Protein AF-A0A4Y6UA84-F1 (afdb_monomer_lite)

Foldseek 3Di:
DDDADADPVRDGDPPPVVRVVVVVVVVVVVVVLVVVVVVCVVVVNDPVVSVVVVVVVVVPDDDDPVVVPPPPDD

Sequence (74 aa):
MKGPWLDKEGNALSCAEKVRVLTENEAELAGMLREYWEDALTLDVGEDFMRRRLQALVAECTGDPNRQAGENST

Organism: NCBI:txid2558361

Radius of gyration: 16.36 Å; chains: 1; bounding box: 36×22×48 Å

pLDDT: mean 87.13, std 17.18, range [35.44, 98.31]

Structure (mmCIF, N/CA/C/O backbone):
data_AF-A0A4Y6UA84-F1
#
_entry.id   AF-A0A4Y6UA84-F1
#
loop_
_atom_site.group_PDB
_atom_site.id
_atom_site.type_symbol
_atom_site.label_atom_id
_atom_site.label_alt_id
_atom_site.label_comp_id
_atom_site.label_asym_id
_atom_site.label_entity_id
_atom_site.label_seq_id
_atom_site.pdbx_PDB_ins_code
_atom_site.Cartn_x
_atom_site.Cartn_y
_atom_site.Cartn_z
_atom_site.occupancy
_atom_site.B_iso_or_equiv
_atom_site.auth_seq_id
_atom_site.auth_comp_id
_atom_site.auth_asym_id
_atom_site.auth_atom_id
_atom_site.pdbx_PDB_model_num
ATOM 1 N N . MET A 1 1 ? -12.315 5.511 -4.464 1.00 50.22 1 MET A N 1
ATOM 2 C CA . MET A 1 1 ? -13.619 5.098 -3.900 1.00 50.22 1 MET A CA 1
ATOM 3 C C . MET A 1 1 ? -13.791 5.827 -2.576 1.00 50.22 1 MET A C 1
ATOM 5 O O . MET A 1 1 ? -12.839 5.837 -1.816 1.00 50.22 1 MET A O 1
ATOM 9 N N . LYS A 1 2 ? -14.927 6.491 -2.326 1.00 58.06 2 LYS A N 1
ATOM 10 C CA . LYS A 1 2 ? -15.270 7.057 -1.008 1.00 58.06 2 LYS A CA 1
ATOM 11 C C . LYS A 1 2 ? -16.416 6.221 -0.443 1.00 58.06 2 LYS A C 1
ATOM 13 O O . LYS A 1 2 ? -17.524 6.309 -0.961 1.00 58.06 2 LYS A O 1
ATOM 18 N N . GLY A 1 3 ? -16.138 5.392 0.554 1.00 79.31 3 GLY A N 1
ATOM 19 C CA . GLY A 1 3 ? -17.121 4.562 1.253 1.00 79.31 3 GLY A CA 1
ATOM 20 C C . GLY A 1 3 ? -16.726 4.410 2.724 1.00 79.31 3 GLY A C 1
ATOM 21 O O . GLY A 1 3 ? -15.582 4.716 3.059 1.00 79.31 3 GLY A O 1
ATOM 22 N N . PRO A 1 4 ? -17.654 4.011 3.610 1.00 88.81 4 PRO A N 1
ATOM 23 C CA . PRO A 1 4 ? -17.332 3.795 5.014 1.00 88.81 4 PRO A CA 1
ATOM 24 C C . PRO A 1 4 ? -16.370 2.613 5.172 1.00 88.81 4 PRO A C 1
ATOM 26 O O . PRO A 1 4 ? -16.464 1.627 4.440 1.00 88.81 4 PRO A O 1
ATOM 29 N N . TRP A 1 5 ? -15.487 2.697 6.165 1.00 92.00 5 TRP A N 1
ATOM 30 C CA . TRP A 1 5 ? -14.748 1.535 6.652 1.00 92.00 5 TRP A CA 1
ATOM 31 C C . TRP A 1 5 ? -15.726 0.496 7.184 1.00 92.00 5 TRP A C 1
ATOM 33 O O . TRP A 1 5 ? -16.682 0.863 7.868 1.00 92.00 5 TRP A O 1
ATOM 43 N N . LEU A 1 6 ? -15.490 -0.776 6.872 1.00 93.62 6 LEU A N 1
ATOM 44 C CA . LEU A 1 6 ? -16.361 -1.874 7.281 1.00 93.62 6 LEU A CA 1
ATOM 45 C C . LEU A 1 6 ? -15.673 -2.747 8.333 1.00 93.62 6 LEU A C 1
ATOM 47 O O . LEU A 1 6 ? -14.459 -2.949 8.280 1.00 93.62 6 LEU A O 1
ATOM 51 N N . ASP A 1 7 ? -16.448 -3.252 9.288 1.00 91.06 7 ASP A N 1
ATOM 52 C CA . ASP A 1 7 ? -16.012 -4.304 10.205 1.00 91.06 7 ASP A CA 1
ATOM 53 C C . ASP A 1 7 ? -16.046 -5.694 9.538 1.00 91.06 7 ASP A C 1
ATOM 55 O O . ASP A 1 7 ? -16.351 -5.842 8.350 1.00 91.06 7 ASP A O 1
ATOM 59 N N . LYS A 1 8 ? -15.699 -6.736 10.302 1.00 90.44 8 LYS A N 1
ATOM 60 C CA . LYS A 1 8 ? -15.651 -8.122 9.806 1.00 90.44 8 LYS A CA 1
ATOM 61 C C . LYS A 1 8 ? -17.040 -8.686 9.471 1.00 90.44 8 LYS A C 1
ATOM 63 O O . LYS A 1 8 ? -17.135 -9.673 8.748 1.00 90.44 8 LYS A O 1
ATOM 68 N N . GLU A 1 9 ? -18.101 -8.071 9.984 1.00 93.81 9 GLU A N 1
ATOM 69 C CA . GLU A 1 9 ? -19.497 -8.380 9.687 1.00 93.81 9 GLU A CA 1
ATOM 70 C C . GLU A 1 9 ? -20.035 -7.584 8.483 1.00 93.81 9 GLU A C 1
ATOM 72 O O . GLU A 1 9 ? -21.156 -7.831 8.036 1.00 93.81 9 GLU A O 1
ATOM 77 N N . GLY A 1 10 ? -19.244 -6.657 7.933 1.00 93.44 10 GLY A N 1
ATOM 78 C CA . GLY A 1 10 ? -19.621 -5.812 6.803 1.00 93.44 10 GLY A CA 1
ATOM 79 C C . GLY A 1 10 ? -20.439 -4.575 7.186 1.00 93.44 10 GLY A C 1
ATOM 80 O O . GLY A 1 10 ? -20.948 -3.892 6.296 1.00 93.44 10 GLY A O 1
ATOM 81 N N . ASN A 1 11 ? -20.571 -4.260 8.477 1.00 94.50 11 ASN A N 1
ATOM 82 C CA . ASN A 1 11 ? -21.228 -3.039 8.939 1.00 94.50 11 ASN A CA 1
ATOM 83 C C . ASN A 1 11 ? -20.245 -1.870 8.952 1.00 94.50 11 ASN A C 1
ATOM 85 O O . ASN A 1 11 ? -19.037 -2.050 9.082 1.00 94.50 11 ASN A O 1
ATOM 89 N N . ALA A 1 12 ? -20.765 -0.646 8.860 1.00 94.75 12 ALA A N 1
ATOM 90 C CA . ALA A 1 12 ? -19.933 0.545 8.968 1.00 94.75 12 ALA A CA 1
ATOM 91 C C . ALA A 1 12 ? -19.270 0.635 10.352 1.00 94.75 12 ALA A C 1
ATOM 93 O O . ALA A 1 12 ? -19.939 0.574 11.387 1.00 94.75 12 ALA A O 1
ATOM 94 N N . LEU A 1 13 ? -17.957 0.851 10.361 1.00 94.06 13 LEU A N 1
ATOM 95 C CA . LEU A 1 13 ? -17.174 1.038 11.571 1.00 94.06 13 LEU A CA 1
ATOM 96 C C . LEU A 1 13 ? -17.598 2.347 12.256 1.00 94.06 13 LEU A C 1
ATOM 98 O O . LEU A 1 13 ? -17.360 3.439 11.745 1.00 94.06 13 LEU A O 1
ATOM 102 N N . SER A 1 14 ? -18.240 2.240 13.418 1.00 90.44 14 SER A N 1
ATOM 103 C CA . SER A 1 14 ? -18.848 3.387 14.112 1.00 90.44 14 SER A CA 1
ATOM 104 C C . SER A 1 14 ? -17.902 4.125 15.066 1.00 90.44 14 SER A C 1
ATOM 106 O O . SER A 1 14 ? -18.183 5.253 15.472 1.00 90.44 14 SER A O 1
ATOM 108 N N . CYS A 1 15 ? -16.774 3.514 15.440 1.00 94.31 15 CYS A N 1
ATOM 109 C CA . CYS A 1 15 ? -15.795 4.125 16.337 1.00 94.31 15 CYS A CA 1
ATOM 110 C C . CYS A 1 15 ? -15.009 5.222 15.603 1.00 94.31 15 CYS A C 1
ATOM 112 O O . CYS A 1 15 ? -14.132 4.924 14.790 1.00 94.31 15 CYS A O 1
ATOM 114 N N . ALA A 1 16 ? -15.307 6.485 15.922 1.00 92.81 16 ALA A N 1
ATOM 115 C CA . ALA A 1 16 ? -14.701 7.653 15.281 1.00 92.81 16 ALA A CA 1
ATOM 116 C C . ALA A 1 16 ? -13.164 7.641 15.336 1.00 92.81 16 ALA A C 1
ATOM 118 O O . ALA A 1 16 ? -12.516 7.983 14.352 1.00 92.81 16 ALA A O 1
ATOM 119 N N . GLU A 1 17 ? -12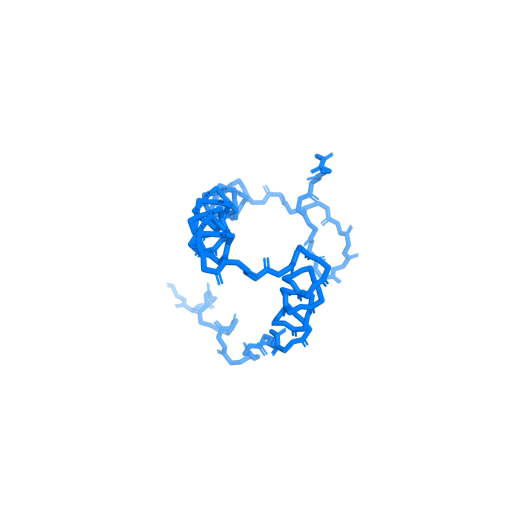.584 7.189 16.451 1.00 95.31 17 GLU A N 1
ATOM 120 C CA . GLU A 1 17 ? -11.131 7.128 16.615 1.00 95.31 17 GLU A CA 1
ATOM 121 C C . GLU A 1 17 ? -10.481 6.093 15.688 1.00 95.31 17 GLU A C 1
ATOM 123 O O . GLU A 1 17 ? -9.493 6.393 15.023 1.00 95.31 17 GLU A O 1
ATOM 128 N N . LYS A 1 18 ? -11.076 4.900 15.547 1.00 92.31 18 LYS A N 1
ATOM 129 C CA . LYS A 1 18 ? -10.579 3.888 14.600 1.00 92.31 18 LYS A CA 1
ATOM 130 C C . LYS A 1 18 ? -10.659 4.386 13.158 1.00 92.31 18 LYS A C 1
ATOM 132 O O . LYS A 1 18 ? -9.729 4.184 12.385 1.00 92.31 18 LYS A O 1
ATOM 137 N N . VAL A 1 19 ? -11.748 5.068 12.802 1.00 94.19 19 VAL A N 1
ATOM 138 C CA . VAL A 1 19 ? -11.915 5.675 11.472 1.00 94.19 19 VAL A CA 1
ATOM 139 C C . VAL A 1 19 ? -10.874 6.769 11.224 1.00 94.19 19 VAL A C 1
ATOM 141 O O . VAL A 1 19 ? -10.315 6.828 10.128 1.00 94.19 19 VAL A O 1
ATOM 144 N N . ARG A 1 20 ? -10.580 7.606 12.228 1.00 94.44 20 ARG A N 1
ATOM 145 C CA . ARG A 1 20 ? -9.528 8.628 12.151 1.00 94.44 20 ARG A CA 1
ATOM 146 C C . ARG A 1 20 ? -8.168 7.990 11.869 1.00 94.44 20 ARG A C 1
ATOM 148 O O . ARG A 1 20 ? -7.541 8.357 10.882 1.00 94.44 20 ARG A O 1
ATOM 155 N N . VAL A 1 21 ? -7.777 6.986 12.659 1.00 95.69 21 VAL A N 1
ATOM 156 C CA . VAL A 1 21 ? -6.511 6.252 12.480 1.00 95.69 21 VAL A CA 1
ATOM 157 C C . VAL A 1 21 ? -6.415 5.638 11.082 1.00 95.69 21 VAL A C 1
ATOM 159 O O . VAL A 1 21 ? -5.405 5.797 10.407 1.00 95.69 21 VAL A O 1
ATOM 162 N N . LEU A 1 22 ? -7.471 4.978 10.599 1.00 94.69 22 LEU A N 1
ATOM 163 C CA . LEU A 1 22 ? -7.471 4.393 9.254 1.00 94.69 22 LEU A CA 1
ATOM 164 C C . LEU A 1 22 ? -7.346 5.454 8.149 1.00 94.69 22 LEU A C 1
ATOM 166 O O . LEU A 1 22 ? -6.665 5.224 7.154 1.00 94.69 22 LEU A O 1
ATOM 170 N N . THR A 1 23 ? -7.961 6.624 8.336 1.00 93.06 23 THR A N 1
ATOM 171 C CA . THR A 1 23 ? -7.874 7.745 7.387 1.00 93.06 23 THR A CA 1
ATOM 172 C C . THR A 1 23 ? -6.462 8.333 7.335 1.00 93.06 23 THR A C 1
ATOM 174 O O . THR A 1 23 ? -5.965 8.652 6.256 1.00 93.06 23 THR A O 1
ATOM 177 N N . GLU A 1 24 ? -5.804 8.462 8.487 1.00 95.62 24 GLU A N 1
ATOM 178 C CA . GLU A 1 24 ? -4.411 8.914 8.581 1.00 95.62 24 GLU A CA 1
ATOM 179 C C . GLU A 1 24 ? -3.467 7.905 7.921 1.00 95.62 24 GLU A C 1
ATOM 181 O O . GLU A 1 24 ? -2.683 8.280 7.051 1.00 95.62 24 GLU A O 1
ATOM 186 N N . ASN A 1 25 ? -3.639 6.615 8.220 1.00 94.75 25 ASN A N 1
ATOM 187 C CA . ASN A 1 25 ? -2.862 5.541 7.603 1.00 94.75 25 ASN A CA 1
ATOM 188 C C . ASN A 1 25 ? -3.013 5.513 6.071 1.00 94.75 25 ASN A C 1
ATOM 190 O O . ASN A 1 25 ? -2.027 5.326 5.360 1.00 94.75 25 ASN A O 1
ATOM 194 N N . GLU A 1 26 ? -4.229 5.695 5.537 1.00 94.19 26 GLU A N 1
ATOM 195 C CA . GLU A 1 26 ? -4.443 5.781 4.084 1.00 94.19 26 GLU A CA 1
ATOM 196 C C . GLU A 1 26 ? -3.714 6.974 3.463 1.00 94.19 26 GLU A C 1
ATOM 198 O O . GLU A 1 26 ? -3.135 6.845 2.382 1.00 94.19 26 GLU A O 1
ATOM 203 N N . ALA A 1 27 ? -3.738 8.133 4.127 1.00 94.94 27 ALA A N 1
ATOM 204 C CA . ALA A 1 27 ? -3.065 9.330 3.640 1.00 94.94 27 ALA A CA 1
ATOM 205 C C . ALA A 1 27 ? -1.540 9.143 3.599 1.00 94.94 27 ALA A C 1
ATOM 207 O O . ALA A 1 27 ? -0.908 9.493 2.599 1.00 94.94 27 ALA A O 1
ATOM 208 N N . GLU A 1 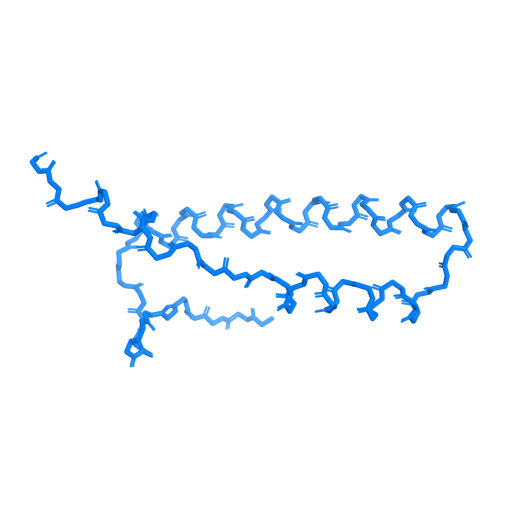28 ? -0.965 8.546 4.644 1.00 97.69 28 GLU A N 1
ATOM 209 C CA . GLU A 1 28 ? 0.462 8.221 4.714 1.00 97.69 28 GLU A CA 1
ATOM 210 C C . GLU A 1 28 ? 0.861 7.205 3.638 1.00 97.69 28 GLU A C 1
ATOM 212 O O . GLU A 1 28 ? 1.795 7.443 2.865 1.00 97.69 28 GLU A O 1
ATOM 217 N N . LEU A 1 29 ? 0.100 6.113 3.507 1.00 96.12 29 LEU A N 1
ATOM 218 C CA . LEU A 1 29 ? 0.342 5.087 2.494 1.00 96.12 29 LEU A CA 1
ATOM 219 C C . LEU A 1 29 ? 0.268 5.660 1.073 1.00 96.12 29 LEU A C 1
ATOM 221 O O . LEU A 1 29 ? 1.081 5.305 0.220 1.00 96.12 29 LEU A O 1
ATOM 225 N N . ALA A 1 30 ? -0.680 6.561 0.804 1.00 95.88 30 ALA A N 1
ATOM 226 C CA . ALA A 1 30 ? -0.803 7.220 -0.493 1.00 95.88 30 ALA A CA 1
ATOM 227 C C . ALA A 1 30 ? 0.397 8.127 -0.820 1.00 95.88 30 ALA A C 1
ATOM 229 O O . ALA A 1 30 ? 0.732 8.291 -1.996 1.00 95.88 30 ALA A O 1
ATOM 230 N N . GLY A 1 31 ? 1.033 8.721 0.194 1.00 96.94 31 GLY A N 1
ATOM 231 C CA . GLY A 1 31 ? 2.295 9.445 0.046 1.00 96.94 31 GLY A CA 1
ATOM 232 C C . GLY A 1 31 ? 3.428 8.501 -0.352 1.00 96.94 31 GLY A C 1
ATOM 233 O O . GLY A 1 31 ? 3.997 8.648 -1.431 1.00 96.94 31 GLY A O 1
ATOM 234 N N . MET A 1 32 ? 3.662 7.464 0.455 1.00 97.25 32 MET A N 1
ATOM 235 C CA . MET A 1 32 ? 4.728 6.480 0.220 1.00 97.25 32 MET A CA 1
ATOM 236 C C . MET A 1 32 ? 4.594 5.769 -1.131 1.00 97.25 32 MET A C 1
ATOM 238 O O . MET A 1 32 ? 5.579 5.562 -1.837 1.00 97.25 32 MET A O 1
ATOM 242 N N . LEU A 1 33 ? 3.370 5.395 -1.517 1.00 97.12 33 LEU A N 1
ATOM 243 C CA . LEU A 1 33 ? 3.113 4.726 -2.792 1.00 97.12 33 LEU A CA 1
ATOM 244 C C . LEU A 1 33 ? 3.433 5.632 -3.983 1.00 97.12 33 LEU A C 1
ATOM 246 O O . LEU A 1 33 ? 3.885 5.137 -5.013 1.00 97.12 33 LEU A O 1
ATOM 250 N N . ARG A 1 34 ? 3.202 6.942 -3.854 1.00 96.94 34 ARG A N 1
ATOM 251 C CA . ARG A 1 34 ? 3.514 7.914 -4.903 1.00 96.94 34 ARG A CA 1
ATOM 252 C C . ARG A 1 34 ? 5.013 8.085 -5.073 1.00 96.94 34 ARG A C 1
ATOM 254 O O . ARG A 1 34 ? 5.477 7.982 -6.199 1.00 96.94 34 ARG A O 1
ATOM 261 N N . GLU A 1 35 ? 5.745 8.270 -3.979 1.00 98.19 35 GLU A N 1
ATOM 262 C CA . GLU A 1 35 ? 7.210 8.375 -4.005 1.00 98.19 35 GLU A CA 1
ATOM 263 C C . GLU A 1 35 ? 7.826 7.122 -4.636 1.00 98.19 35 GLU A C 1
ATOM 265 O O . GLU A 1 35 ? 8.561 7.206 -5.615 1.00 98.19 35 GLU A O 1
ATOM 270 N N . TYR A 1 36 ? 7.412 5.938 -4.172 1.00 97.56 36 TYR A N 1
ATOM 271 C CA . TYR A 1 36 ? 7.859 4.666 -4.740 1.00 97.56 36 TYR A CA 1
ATOM 272 C C . TYR A 1 36 ? 7.547 4.532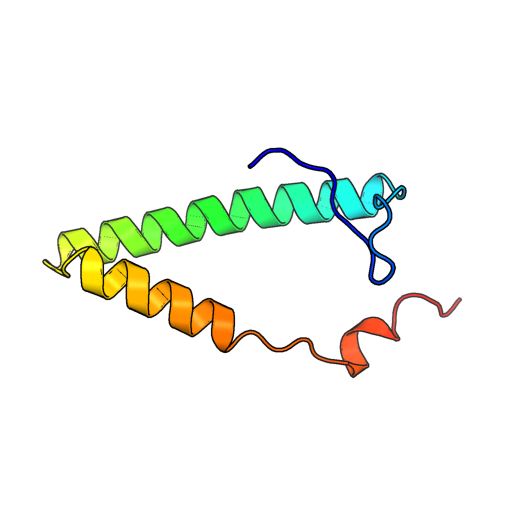 -6.241 1.00 97.56 36 TYR A C 1
ATOM 274 O O . TYR A 1 36 ? 8.337 3.976 -7.007 1.00 97.56 36 TYR A O 1
ATOM 282 N N . TRP A 1 37 ? 6.385 5.026 -6.673 1.00 97.88 37 TRP A N 1
ATOM 283 C CA . TRP A 1 37 ? 5.993 5.023 -8.079 1.00 97.88 37 TRP A CA 1
ATOM 284 C C . TRP A 1 37 ? 6.849 5.979 -8.919 1.00 97.88 37 TRP A C 1
ATOM 286 O O . TRP A 1 37 ? 7.319 5.593 -9.988 1.00 97.88 37 TRP A O 1
ATOM 296 N N . GLU A 1 38 ? 7.065 7.204 -8.444 1.00 98.06 38 GLU A N 1
ATOM 297 C CA . GLU A 1 38 ? 7.877 8.229 -9.110 1.00 98.06 38 GLU A CA 1
ATOM 298 C C . GLU A 1 38 ? 9.346 7.796 -9.243 1.00 98.06 38 GLU A C 1
ATOM 300 O O . GLU A 1 38 ? 9.939 7.953 -10.315 1.00 98.06 38 GLU A O 1
ATOM 305 N N . ASP A 1 39 ? 9.903 7.155 -8.213 1.00 98.31 39 ASP A N 1
ATOM 306 C CA . ASP A 1 39 ? 11.248 6.577 -8.247 1.00 98.31 39 ASP A CA 1
ATOM 307 C C . ASP A 1 39 ? 11.360 5.471 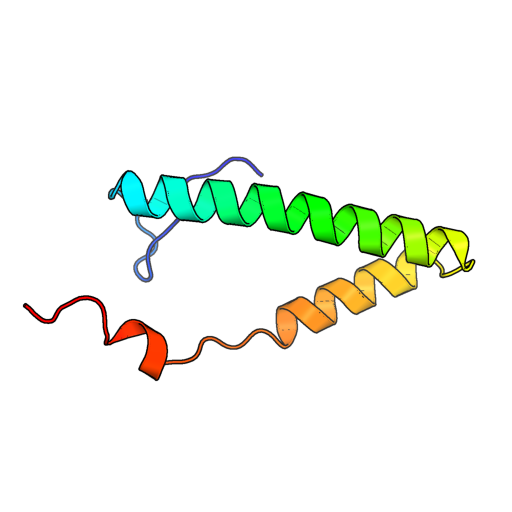-9.30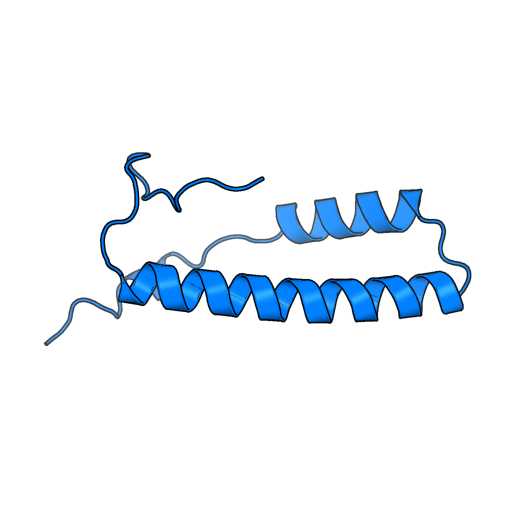3 1.00 98.31 39 ASP A C 1
ATOM 309 O O . ASP A 1 39 ? 12.316 5.427 -10.078 1.00 98.31 39 ASP A O 1
ATOM 313 N N . ALA A 1 40 ? 10.363 4.586 -9.385 1.00 97.88 40 ALA A N 1
ATOM 314 C CA . ALA A 1 40 ? 10.362 3.512 -10.371 1.00 97.88 40 ALA A CA 1
ATOM 315 C C . ALA A 1 40 ? 10.288 4.048 -11.809 1.00 97.88 40 ALA A C 1
ATOM 317 O O . ALA A 1 40 ? 11.016 3.569 -12.680 1.00 97.88 40 ALA A O 1
ATOM 318 N N . LEU A 1 41 ? 9.455 5.062 -12.059 1.00 96.88 41 LEU A N 1
ATOM 319 C CA . LEU A 1 41 ? 9.393 5.715 -13.369 1.00 96.88 41 LEU A CA 1
ATOM 320 C C . LEU A 1 41 ? 10.704 6.428 -13.720 1.00 96.88 41 LEU A C 1
ATOM 322 O O . LEU A 1 41 ? 11.131 6.374 -14.870 1.00 96.88 41 LEU A O 1
ATOM 326 N N . THR A 1 42 ? 11.367 7.044 -12.738 1.00 98.31 42 THR A N 1
ATOM 327 C CA . THR A 1 42 ? 12.690 7.672 -12.912 1.00 98.31 42 THR A CA 1
ATOM 328 C C . THR A 1 42 ? 13.757 6.664 -13.357 1.00 98.31 42 THR A C 1
ATOM 330 O O . THR A 1 42 ? 14.724 7.037 -14.017 1.00 98.31 42 THR A O 1
ATOM 333 N N . LEU A 1 43 ? 13.573 5.381 -13.034 1.00 98.06 43 LEU A N 1
ATOM 334 C CA . LEU A 1 43 ? 14.453 4.273 -13.418 1.00 98.06 43 LEU A CA 1
ATOM 335 C C . LEU A 1 43 ? 13.948 3.490 -14.647 1.00 98.06 43 LEU A C 1
ATOM 337 O O . LEU A 1 43 ? 14.325 2.332 -14.831 1.00 98.06 43 LEU A O 1
ATOM 341 N N . ASP A 1 44 ? 13.085 4.099 -15.466 1.00 98.06 44 ASP A N 1
ATOM 342 C CA . ASP A 1 44 ? 12.506 3.517 -16.686 1.00 98.06 44 ASP A CA 1
ATOM 343 C C . ASP A 1 44 ? 11.711 2.211 -16.456 1.00 98.06 44 ASP A C 1
ATOM 345 O O . ASP A 1 44 ? 11.550 1.380 -17.358 1.00 98.06 44 ASP A O 1
ATOM 349 N N . VAL A 1 45 ? 11.166 2.002 -15.251 1.00 98.19 45 VAL A N 1
ATOM 350 C CA . VAL A 1 45 ? 10.285 0.859 -14.982 1.00 98.19 45 VAL A CA 1
ATOM 351 C C . VAL A 1 45 ? 8.924 1.090 -15.642 1.00 98.19 45 VAL A C 1
ATOM 353 O O . VAL A 1 45 ? 8.262 2.100 -15.421 1.00 98.19 45 VAL A O 1
ATOM 356 N N . GLY A 1 46 ? 8.455 0.115 -16.424 1.00 97.69 46 GLY A N 1
ATOM 357 C CA . GLY A 1 46 ? 7.156 0.205 -17.092 1.00 97.69 46 GLY A CA 1
ATOM 358 C C . GLY A 1 46 ? 5.965 0.200 -16.123 1.00 97.69 46 GLY A C 1
ATOM 359 O O . GLY A 1 46 ? 5.885 -0.636 -15.218 1.00 97.69 46 GLY A O 1
ATOM 360 N N . GLU A 1 47 ? 4.980 1.069 -16.367 1.00 97.00 47 GLU A N 1
ATOM 361 C CA . GLU A 1 47 ? 3.775 1.201 -15.530 1.00 97.00 47 GLU A CA 1
ATOM 362 C C . GLU A 1 47 ? 3.024 -0.120 -15.326 1.00 97.00 47 GLU A C 1
ATOM 364 O O . GLU A 1 47 ? 2.607 -0.441 -14.214 1.00 97.00 47 GLU A O 1
ATOM 369 N N . ASP A 1 48 ? 2.865 -0.917 -16.384 1.00 97.56 48 ASP A N 1
ATOM 370 C CA . ASP A 1 48 ? 2.150 -2.195 -16.308 1.00 97.56 48 ASP A CA 1
ATOM 371 C C . ASP A 1 48 ? 2.830 -3.181 -15.358 1.00 97.56 48 ASP A C 1
ATOM 373 O O . ASP A 1 48 ? 2.167 -3.957 -14.664 1.00 97.56 48 ASP A O 1
ATOM 377 N N . PHE A 1 49 ? 4.164 -3.160 -15.316 1.00 97.38 49 PHE A N 1
ATOM 378 C CA . PHE A 1 49 ? 4.919 -3.951 -14.357 1.00 97.38 49 PHE A CA 1
ATOM 379 C C . PHE A 1 49 ? 4.689 -3.434 -12.934 1.00 97.38 49 PHE A C 1
ATOM 381 O O . PHE A 1 49 ? 4.379 -4.237 -12.054 1.00 97.38 49 PHE A O 1
ATOM 388 N N . MET A 1 50 ? 4.748 -2.115 -12.723 1.00 96.88 50 MET A N 1
ATOM 389 C CA . MET A 1 50 ? 4.499 -1.501 -11.414 1.00 96.88 50 MET A CA 1
ATOM 390 C C . MET A 1 50 ? 3.105 -1.825 -10.869 1.00 96.88 50 MET A C 1
ATOM 392 O O . MET A 1 50 ? 2.979 -2.226 -9.712 1.00 96.88 50 MET A O 1
ATOM 396 N N . ARG A 1 51 ? 2.057 -1.749 -11.703 1.00 96.50 51 ARG A N 1
ATOM 397 C CA . ARG A 1 51 ? 0.683 -2.116 -11.302 1.00 96.50 51 ARG A CA 1
ATOM 398 C C . ARG A 1 51 ? 0.609 -3.564 -10.829 1.00 96.50 51 ARG A C 1
ATOM 400 O O . ARG A 1 51 ? 0.096 -3.819 -9.741 1.00 96.50 51 ARG A O 1
ATOM 407 N N . ARG A 1 52 ? 1.161 -4.501 -11.609 1.00 97.75 52 ARG A N 1
ATOM 408 C CA . ARG A 1 52 ? 1.199 -5.926 -11.238 1.00 97.75 52 ARG A CA 1
ATOM 409 C C . ARG A 1 52 ? 2.004 -6.160 -9.962 1.00 97.75 52 ARG A C 1
ATOM 411 O O . ARG A 1 52 ? 1.592 -6.956 -9.122 1.00 97.75 52 ARG A O 1
ATOM 418 N N . ARG A 1 53 ? 3.131 -5.461 -9.792 1.00 96.38 53 ARG A N 1
ATOM 419 C CA . ARG A 1 53 ? 3.987 -5.596 -8.608 1.00 96.38 53 ARG A CA 1
ATOM 420 C C . ARG A 1 53 ? 3.282 -5.119 -7.340 1.00 96.38 53 ARG A C 1
ATOM 422 O O . ARG A 1 53 ? 3.310 -5.837 -6.347 1.00 96.38 53 ARG A O 1
ATOM 429 N N . LEU A 1 54 ? 2.615 -3.965 -7.382 1.00 95.62 54 LEU A N 1
ATOM 430 C CA . LEU A 1 54 ? 1.840 -3.439 -6.254 1.00 95.62 54 LEU A CA 1
ATOM 431 C C . LEU A 1 54 ? 0.643 -4.335 -5.910 1.00 95.62 54 LEU A C 1
ATOM 433 O O . LEU A 1 54 ? 0.401 -4.604 -4.737 1.00 95.62 54 LEU A O 1
ATOM 437 N N . GLN A 1 55 ? -0.067 -4.855 -6.917 1.00 96.06 55 GLN A N 1
ATOM 438 C CA . GLN A 1 55 ? -1.141 -5.834 -6.705 1.00 96.06 55 GLN A CA 1
ATOM 439 C C . GLN A 1 55 ? -0.631 -7.101 -6.007 1.00 96.06 55 GLN A C 1
ATOM 441 O O . GLN A 1 55 ? -1.287 -7.595 -5.093 1.00 96.06 55 GLN A O 1
ATOM 446 N N . ALA A 1 56 ? 0.544 -7.604 -6.400 1.00 96.56 56 ALA A N 1
ATOM 447 C CA . ALA A 1 56 ? 1.166 -8.756 -5.752 1.00 96.56 56 ALA A CA 1
ATOM 448 C C . ALA A 1 56 ? 1.552 -8.463 -4.293 1.00 96.56 56 ALA A C 1
ATOM 450 O O . ALA A 1 56 ? 1.254 -9.271 -3.422 1.00 96.56 56 ALA A O 1
ATOM 451 N N . LEU A 1 57 ? 2.131 -7.289 -4.009 1.00 95.19 57 LEU A N 1
ATOM 452 C CA . LEU A 1 57 ? 2.473 -6.887 -2.638 1.00 95.19 57 LEU A CA 1
ATOM 453 C C . LEU A 1 57 ? 1.239 -6.845 -1.726 1.00 95.19 57 LEU A C 1
ATOM 455 O O . LEU A 1 57 ? 1.284 -7.352 -0.612 1.00 95.19 57 LEU A O 1
ATOM 459 N N . VAL A 1 58 ? 0.119 -6.302 -2.212 1.00 94.19 58 VAL A N 1
ATOM 460 C CA . VAL A 1 58 ? -1.145 -6.298 -1.456 1.00 94.19 58 VAL A CA 1
ATOM 461 C C . VAL A 1 58 ? -1.684 -7.718 -1.258 1.00 94.19 58 VAL A C 1
ATOM 463 O O . VAL A 1 58 ? -2.217 -8.020 -0.195 1.00 94.19 58 VAL A O 1
ATOM 466 N N . ALA A 1 59 ? -1.531 -8.608 -2.242 1.00 94.19 59 ALA A N 1
ATOM 467 C CA . ALA A 1 59 ? -1.947 -10.007 -2.114 1.00 94.19 59 ALA A CA 1
ATOM 468 C C . ALA A 1 59 ? -1.107 -10.796 -1.090 1.00 94.19 59 ALA A C 1
ATOM 470 O O . ALA A 1 59 ? -1.604 -11.751 -0.497 1.00 94.19 59 ALA A O 1
ATOM 471 N N . GLU A 1 60 ? 0.148 -10.396 -0.870 1.00 93.25 60 GLU A N 1
ATOM 472 C CA . GLU A 1 60 ? 1.039 -10.964 0.150 1.00 93.25 60 GLU A CA 1
ATOM 473 C C . GLU A 1 60 ? 0.734 -10.436 1.567 1.00 93.25 60 GLU A C 1
ATOM 475 O O . GLU A 1 60 ? 1.161 -11.043 2.551 1.00 93.25 60 GLU A O 1
ATOM 480 N N . CYS A 1 61 ? -0.021 -9.337 1.707 1.00 89.50 61 CYS A N 1
ATOM 481 C CA . CYS A 1 61 ? -0.418 -8.799 3.008 1.00 89.50 61 CYS A CA 1
ATOM 482 C C . CYS A 1 61 ? -1.398 -9.738 3.724 1.00 89.50 61 CYS A C 1
ATOM 484 O O . CYS A 1 61 ? -2.612 -9.685 3.532 1.00 89.50 61 CYS A O 1
ATOM 486 N N . THR A 1 62 ? -0.875 -10.563 4.625 1.00 85.94 62 THR A N 1
ATOM 487 C CA . THR A 1 62 ? -1.681 -11.352 5.559 1.00 85.94 62 THR A CA 1
ATOM 488 C C . THR A 1 62 ? -1.775 -10.647 6.908 1.00 85.94 62 THR A C 1
ATOM 490 O O . THR A 1 62 ? -0.769 -10.163 7.428 1.00 85.94 62 THR A O 1
ATOM 493 N N . GLY A 1 63 ? -2.966 -10.612 7.507 1.00 76.69 63 GLY A N 1
ATOM 494 C CA . GLY A 1 63 ? -3.117 -10.135 8.882 1.00 76.69 63 GLY A CA 1
ATOM 495 C C . GLY A 1 63 ? -2.431 -11.074 9.878 1.00 76.69 63 GLY A C 1
ATOM 496 O O . GLY A 1 63 ? -2.520 -12.291 9.736 1.00 76.69 63 GLY A O 1
ATOM 497 N N . ASP A 1 64 ? -1.781 -10.516 10.901 1.00 73.56 64 ASP A N 1
ATOM 498 C CA . ASP A 1 64 ? -1.325 -11.284 12.064 1.00 73.56 64 ASP A CA 1
ATOM 499 C C . ASP A 1 64 ? -2.508 -11.484 13.035 1.00 73.56 64 ASP A C 1
ATOM 501 O O . ASP A 1 64 ? -2.982 -10.504 13.626 1.00 73.56 64 ASP A O 1
ATOM 505 N N . PRO A 1 65 ? -3.007 -12.722 13.224 1.00 59.91 65 PRO A N 1
ATOM 506 C CA . PRO A 1 65 ? -4.145 -12.990 14.099 1.00 59.91 65 PRO A CA 1
ATOM 507 C C . PRO A 1 65 ? -3.846 -12.714 15.582 1.00 59.91 65 PRO A C 1
ATOM 509 O O . PRO A 1 65 ? -4.774 -12.438 16.340 1.00 59.91 65 PRO A O 1
ATOM 512 N N . ASN A 1 66 ? -2.578 -12.726 16.007 1.00 59.81 66 ASN A N 1
ATOM 513 C CA . ASN A 1 66 ? -2.197 -12.464 17.399 1.00 59.81 66 ASN A CA 1
ATOM 514 C C . ASN A 1 66 ? -2.089 -10.967 17.717 1.00 59.81 66 ASN A C 1
ATOM 516 O O . ASN A 1 66 ? -2.139 -10.580 18.885 1.00 59.81 66 ASN A O 1
ATOM 520 N N . ARG A 1 67 ? -2.002 -10.105 16.698 1.00 62.16 67 ARG A N 1
ATOM 521 C CA . ARG A 1 67 ? -1.918 -8.648 16.875 1.00 62.16 67 ARG A CA 1
ATOM 522 C C . ARG A 1 67 ? -3.252 -8.011 17.284 1.00 62.16 67 ARG A C 1
ATOM 524 O O . ARG A 1 67 ? -3.254 -6.941 17.878 1.00 62.16 67 ARG A O 1
ATOM 531 N N . GLN A 1 68 ? -4.381 -8.671 17.015 1.00 53.09 68 GLN A N 1
ATOM 532 C CA . GLN A 1 68 ? -5.730 -8.152 17.296 1.00 53.09 68 GLN A CA 1
ATOM 533 C C . GLN A 1 68 ? -6.207 -8.402 18.741 1.00 53.09 68 GLN A C 1
ATOM 535 O O . GLN A 1 68 ? -7.181 -7.797 19.180 1.00 53.09 68 GLN A O 1
ATOM 540 N N . ALA A 1 69 ? -5.537 -9.282 19.496 1.00 44.81 69 ALA A N 1
ATOM 541 C CA . ALA A 1 69 ? -5.961 -9.687 20.840 1.00 44.81 69 ALA A CA 1
ATOM 542 C C . ALA A 1 69 ? -5.539 -8.714 21.965 1.00 44.81 69 ALA A C 1
ATOM 544 O O . ALA A 1 69 ? -5.976 -8.872 23.102 1.00 44.81 69 ALA A O 1
ATOM 545 N N . GLY A 1 70 ? -4.700 -7.715 21.668 1.00 42.81 70 GLY A N 1
ATOM 546 C CA . GLY A 1 70 ? -4.101 -6.826 22.673 1.00 42.81 70 GLY A CA 1
ATOM 547 C C . GLY A 1 70 ? -4.943 -5.620 23.110 1.00 42.81 70 GLY A C 1
ATOM 548 O O . GLY A 1 70 ? -4.565 -4.956 24.067 1.00 42.81 70 GLY A O 1
ATOM 549 N N . GLU A 1 71 ? -6.066 -5.317 22.451 1.00 50.84 71 GLU A N 1
ATOM 550 C CA . GLU A 1 71 ? -6.801 -4.054 22.674 1.00 50.84 71 GLU A CA 1
ATOM 551 C C . GLU A 1 71 ? -7.985 -4.154 23.660 1.00 50.84 71 GLU A C 1
ATOM 553 O O . GLU A 1 71 ? -8.636 -3.150 23.927 1.00 50.84 71 GLU A O 1
ATOM 558 N N . ASN A 1 72 ? -8.249 -5.328 24.250 1.00 44.44 72 ASN A N 1
ATOM 559 C CA . ASN A 1 72 ? -9.360 -5.541 25.196 1.00 44.44 72 ASN A CA 1
ATOM 560 C C . ASN A 1 72 ? -8.908 -6.036 26.584 1.00 44.44 72 ASN A C 1
ATOM 562 O O . ASN A 1 72 ? -9.602 -6.846 27.200 1.00 44.44 72 ASN A O 1
ATOM 566 N N . SER A 1 73 ? -7.761 -5.581 27.099 1.00 40.22 73 SER A N 1
ATOM 567 C CA . SER A 1 73 ? -7.355 -5.927 28.466 1.00 40.22 73 SER A CA 1
ATOM 568 C C . SER A 1 73 ? -6.977 -4.698 29.295 1.00 40.22 73 SER A C 1
ATOM 570 O O . SER A 1 73 ? -5.821 -4.289 29.315 1.00 40.22 73 SER A O 1
ATOM 572 N N . THR A 1 74 ? -7.957 -4.282 30.106 1.00 35.44 74 THR A N 1
ATOM 573 C CA . THR A 1 74 ? -7.882 -3.467 31.344 1.00 35.44 74 THR A CA 1
ATOM 574 C C . THR A 1 74 ? -7.912 -1.952 31.199 1.00 35.44 74 THR A C 1
ATOM 576 O O . THR A 1 74 ? -6.963 -1.374 30.635 1.00 35.44 74 THR A O 1
#

Secondary structure (DSSP, 8-state):
-----B-TTS-B---HHHHHHHHHHHHHHHHHHHHHHHHHHHTT--HHHHHHHHHHHHHH----TTGGGGGS--

=== Feature glossary ===
The record interleaves many kinds of information about one protein. Here is each kind framed as the question it answers.

Q: What does the local fold look like, residue by residue?
A: The Foldseek 3Di string encodes local tertiary geometry as a 20-letter alphabet — one character per residue — derived from the relative positions of nearby Cα atoms. Unlike the amino-acid sequence, 3Di is a direct function of the 3D structure, so two proteins with the same fold have similar 3Di strings even at low sequence identity.

Q: Which residues are in helices, strands, or loops?
A: The SS8 string is DSSP's per-residue secondary-structure call. α-helix (H) means an i→i+4 H-bond ladder; β-strand (E) means the residue participates in a β-sheet; 3₁₀ (G) and π (I) are tighter and wider helices; T/S are turns/bends; '-' is loop.

Q: How big and how compact is the whole molecule?
A: Radius of gyration (Rg) is the root-mean-square distance of Cα atoms from their centroid — a single number for overall size and compactness. A globular domain of N residues has Rg ≈ 2.2·N^0.38 Å; an extended or disordered chain has a much larger Rg. The Cα contact count is the number of residue pairs whose Cα atoms are within 8 Å and are more than four positions apart in sequence — a standard proxy for tertiary packing density. The bounding box is the smallest axis-aligned box enclosing all Cα atoms.

Q: Where is each backbone atom in 3D?
A: Structure coordinates are given as an mmCIF _atom_site loop: one row per atom with element, residue name, chain id, sequence number, and x/y/z position in Å. Only the four main-chain atoms per residue are included here; side chains are omitted to keep the record compact.

Q: What is the amino-acid c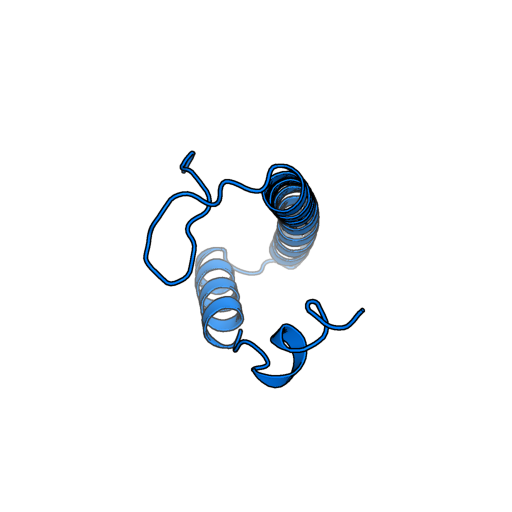hain?
A: Primary structure: the covalent order of the twenty standard amino acids along the backbone. Two proteins with the same sequence will (almost always) fold to the same structure; two with 30% identity often share a fold but not the details.

Q: What if only a Cα trace is available?
A: Three-state secondary structure (P-SEA) collapses the eight DSSP classes into helix (a), strand (b), and coil (c). P-SEA assigns these from Cα geometry alone — distances and angles — without requiring backbone oxygens, so it works on any Cα trace.

Q: What family and function is it annotated with?
A: Database cross-references. InterPro integrates a dozen domain/family signature databases into unified entries with residue-range hits. GO terms attach function/process/location labels with evidence codes. CATH codes position the fold in a four-level structural taxonomy. Organism is the NCBI-taxonomy species name.

Q: How confident is the AlphaFold model at each residue?
A: pLDDT is the predicted lDDT-Cα score: AlphaFold's confidence that the local environment of each residue (all inter-atomic distances within 15 Å) is correctly placed. It is a per-residue number between 0 and 100, with higher meaning more reliable.

Q: How mobile is each atom in the crystal?
A: B-factor (Debye–Waller factor) reflects atomic displacement in the crystal lattice. It is an experimental observable (units Å²), not a prediction; low values mean the atom is pinned down, high values mean it moves or is heterogeneous across the crystal.

Q: Which residues are buried vs exposed?
A: SASA measures how much of the protein is reachable by solvent. It is computed by rolling a water-sized probe over the atomic surface and summing the exposed area (Å²). Per-residue SASA distinguishes core (buried, low SASA) from surface (exposed, high SASA) residues; total SASA is a whole-molecule size measure.

Q: What do the diagnostic plots show?
A: Plot images: a contact map (which residues are close in 3D, as an N×N binary image), a Ramachandran scatter (backbone torsion angles, revealing secondary-structure composition at a glance), and — for AlphaFold structures — a PAE heatmap (pairwise prediction confidence).

Q: What known structures does this most resemble?
A: The Foldseek neighbor list gives the closest experimentally determined structures in the PDB, ranked by structural alignment. TM-score near 1 means near-identical fold; near 0.3 means only rough topology match. This is how one finds what a novel AlphaFold prediction most resembles in the solved-structure universe.

Q: Are the domains correctly placed relative to each other?
A: Predicted aligned error is AlphaFold's pairwise confidence. Unlike pLDDT (per-residue), PAE is per-residue-pair and captures whether two parts of the structure are correctly placed relative to each other. Units are ångströms of expected positional error.

Q: What do the rendered images show?
A: Structure images are PyMOL renders from six orthogonal camera directions. Cartoon representation draws helices as coils and strands as arrows; sticks shows the backbone as bonds; surface shows the solvent-excluded envelope. Rainbow coloring maps sequence position to hue (blue→red, N→C); chain coloring assigns a distinct color per polypeptide.

Q: What are the backbone torsion angles?
A: φ (phi) and ψ (psi) are the two rotatable backbone dihedrals per residue: φ is the C(i-1)–N–Cα–C torsion, ψ is the N–Cα–C–N(i+1) torsion, both in degrees on (−180°, 180°]. α-helical residues cluster near (−60°, −45°); β-strand residues near (−120°, +130°). A Ramachandran plot is simply a scatter of (φ, ψ) for every residue.